Protein AF-A0A5K1B0M9-F1 (afdb_monomer)

Radius of gyration: 13.53 Å; Cα contacts (8 Å, |Δi|>4): 64; chains: 1; bounding box: 24×29×38 Å

InterPro domains:
  IPR002903 Ribosomal RNA small subunit methyltransferase H [PTHR11265] (1-85)
  IPR029063 S-adenosyl-L-methionine-dependent methyltransferase superfamily [G3DSA:3.40.50.150] (1-85)

pLDDT: mean 87.39, std 8.26, range [56.41, 95.81]

Mean predicted aligned error: 4.89 Å

Solvent-accessible surface area (backbone atoms only — not comparable to full-atom values): 5538 Å² total; per-residue (Å²): 104,73,89,78,37,85,84,57,50,73,46,80,47,67,33,72,49,70,66,58,47,53,53,49,51,58,54,48,53,59,48,46,66,55,48,52,76,71,38,90,87,62,76,67,44,77,46,77,42,86,37,57,73,89,47,46,71,63,50,46,53,69,73,38,76,64,38,52,75,74,52,76,99,75,86,89,81,88,88,75,80,68,94,86,114

Structure (mmCIF, N/CA/C/O backbone):
data_AF-A0A5K1B0M9-F1
#
_entry.id   AF-A0A5K1B0M9-F1
#
loop_
_atom_site.group_PDB
_atom_site.id
_atom_site.type_symbol
_atom_site.label_atom_id
_atom_site.label_alt_id
_atom_site.label_comp_id
_atom_site.label_asym_id
_atom_site.label_entity_id
_atom_site.label_seq_id
_atom_site.pdbx_PDB_ins_code
_atom_site.Cartn_x
_atom_site.Cartn_y
_atom_site.Cartn_z
_atom_site.occupancy
_atom_site.B_iso_or_equiv
_atom_site.auth_seq_id
_atom_site.auth_comp_id
_atom_site.auth_asym_id
_atom_site.auth_atom_id
_atom_site.pdbx_PDB_model_num
ATOM 1 N N . ILE A 1 1 ? -12.494 3.853 -3.615 1.00 85.56 1 ILE A N 1
ATOM 2 C CA . ILE A 1 1 ? -12.154 2.830 -2.596 1.00 85.56 1 ILE A CA 1
ATOM 3 C C . ILE A 1 1 ? -11.970 3.483 -1.234 1.00 85.56 1 ILE A C 1
ATOM 5 O O . ILE A 1 1 ? -12.915 3.431 -0.474 1.00 85.56 1 ILE A O 1
ATOM 9 N N . ILE A 1 2 ? -10.864 4.190 -0.954 1.00 88.81 2 ILE A N 1
ATOM 10 C CA . ILE A 1 2 ? -10.571 4.747 0.389 1.00 88.81 2 ILE A CA 1
ATOM 11 C C . ILE A 1 2 ? -11.749 5.525 1.008 1.00 88.81 2 ILE A C 1
ATOM 13 O O . ILE A 1 2 ? -12.169 5.220 2.115 1.00 88.81 2 ILE A O 1
ATOM 17 N N . ARG A 1 3 ? -12.346 6.477 0.277 1.00 87.12 3 ARG A N 1
ATOM 18 C CA . ARG A 1 3 ? -13.510 7.250 0.764 1.00 87.12 3 ARG A CA 1
ATOM 19 C C . ARG A 1 3 ? -14.805 6.437 0.899 1.00 87.12 3 ARG A C 1
ATOM 21 O O . ARG A 1 3 ? -15.692 6.837 1.635 1.00 87.12 3 ARG A O 1
ATOM 28 N N . ALA A 1 4 ? -14.931 5.341 0.154 1.00 89.31 4 ALA A N 1
ATOM 29 C CA . ALA A 1 4 ? -16.120 4.488 0.173 1.00 89.31 4 ALA A CA 1
ATOM 30 C C . ALA A 1 4 ? -16.080 3.447 1.305 1.00 89.31 4 ALA A C 1
ATOM 32 O O . ALA A 1 4 ? -17.116 2.873 1.615 1.00 89.31 4 ALA A O 1
ATOM 33 N N . HIS A 1 5 ? -14.905 3.231 1.908 1.00 88.81 5 HIS A N 1
ATOM 34 C CA . HIS A 1 5 ? -14.660 2.239 2.954 1.00 88.81 5 HIS A CA 1
ATOM 35 C C . HIS A 1 5 ? -14.079 2.922 4.205 1.00 88.81 5 HIS A C 1
ATOM 37 O O . HIS A 1 5 ? -12.860 2.914 4.413 1.00 88.81 5 HIS A O 1
ATOM 43 N N . PRO A 1 6 ? -14.908 3.588 5.033 1.00 87.31 6 PRO A N 1
ATOM 44 C CA . PRO A 1 6 ? -14.469 4.201 6.291 1.00 87.31 6 PRO A CA 1
ATOM 45 C C . PRO A 1 6 ? -13.893 3.191 7.302 1.00 87.31 6 PRO A C 1
ATOM 47 O O . PRO A 1 6 ? -13.142 3.593 8.184 1.00 87.31 6 PRO A O 1
ATOM 50 N N . GLU A 1 7 ? -14.191 1.904 7.146 1.00 88.50 7 GLU A N 1
ATOM 51 C CA . GLU A 1 7 ? -13.645 0.783 7.912 1.00 88.50 7 GLU A CA 1
ATOM 52 C C . GLU A 1 7 ? -12.210 0.399 7.521 1.00 88.50 7 GLU A C 1
ATOM 54 O O . GLU A 1 7 ? -11.556 -0.320 8.264 1.00 88.50 7 GLU A O 1
ATOM 59 N N . LEU A 1 8 ? -11.706 0.862 6.370 1.00 89.38 8 LEU A N 1
ATOM 60 C CA . LEU A 1 8 ? -10.373 0.500 5.884 1.00 89.38 8 LEU A CA 1
ATOM 61 C C . LEU A 1 8 ? -9.285 1.030 6.828 1.00 89.38 8 LEU A C 1
ATOM 63 O O . LEU A 1 8 ? -9.188 2.243 7.007 1.00 89.38 8 LEU A O 1
ATOM 67 N N . GLU A 1 9 ? -8.438 0.155 7.365 1.00 89.56 9 GLU A N 1
ATOM 68 C CA . GLU A 1 9 ? -7.351 0.528 8.289 1.00 89.56 9 GLU A CA 1
ATOM 69 C C . GLU A 1 9 ? -5.978 0.554 7.624 1.00 89.56 9 GLU A C 1
ATOM 71 O O . GLU A 1 9 ? -5.140 1.389 7.968 1.00 89.56 9 GLU A O 1
ATOM 76 N N . ILE A 1 10 ? -5.763 -0.319 6.637 1.00 91.62 10 ILE A N 1
ATOM 77 C CA . ILE A 1 10 ? -4.492 -0.452 5.931 1.00 91.62 10 ILE A CA 1
ATOM 78 C C . ILE A 1 10 ? -4.755 -0.481 4.426 1.00 91.62 10 ILE A C 1
ATOM 80 O O . ILE A 1 10 ? -5.575 -1.248 3.927 1.00 91.62 10 ILE A O 1
ATOM 84 N N . PHE A 1 11 ? -4.039 0.362 3.686 1.00 93.69 11 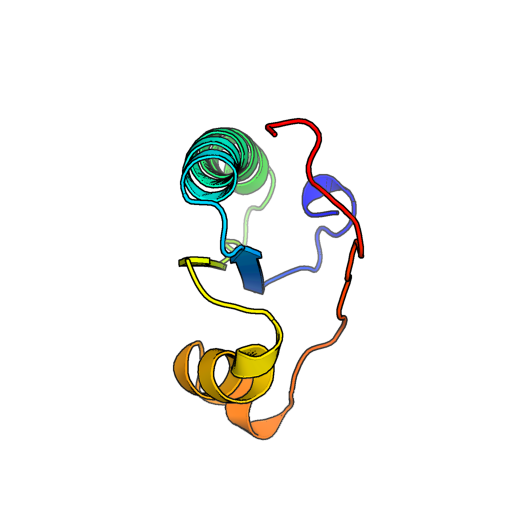PHE A N 1
ATOM 85 C CA . PHE A 1 11 ? -4.043 0.392 2.229 1.00 93.69 11 PHE A CA 1
ATOM 86 C C . PHE A 1 11 ? -2.646 0.069 1.694 1.00 93.69 11 PHE A C 1
ATOM 88 O O . PHE A 1 11 ? -1.680 0.764 2.016 1.00 93.69 11 PHE A O 1
ATOM 95 N N . ILE A 1 12 ? -2.549 -0.953 0.839 1.00 94.38 12 ILE A N 1
ATOM 96 C CA . ILE A 1 12 ? -1.301 -1.361 0.185 1.00 94.38 12 ILE A CA 1
ATOM 97 C C . ILE A 1 12 ? -1.444 -1.163 -1.330 1.00 94.38 12 ILE A C 1
ATOM 99 O O . ILE A 1 12 ? -2.242 -1.838 -1.974 1.00 94.38 12 ILE A O 1
ATOM 103 N N . GLY A 1 13 ? -0.666 -0.242 -1.901 1.00 95.19 13 GLY A N 1
ATOM 104 C CA . GLY A 1 13 ? -0.607 0.028 -3.339 1.00 95.19 13 GLY A CA 1
ATOM 105 C C . GLY A 1 13 ? 0.670 -0.517 -3.981 1.00 95.19 13 GLY A C 1
ATOM 106 O O . GLY A 1 13 ? 1.760 -0.371 -3.425 1.00 95.19 13 GLY A O 1
ATOM 107 N N . LEU A 1 14 ? 0.551 -1.123 -5.162 1.00 95.44 14 LEU A N 1
ATOM 108 C CA . LEU A 1 14 ? 1.682 -1.634 -5.936 1.00 95.44 14 LEU A CA 1
ATOM 109 C C . LEU A 1 14 ? 1.565 -1.190 -7.391 1.00 95.44 14 LEU A C 1
ATOM 111 O O . LEU A 1 14 ? 0.496 -1.322 -7.980 1.00 95.44 14 LEU A O 1
ATOM 115 N N . ASP A 1 15 ? 2.672 -0.738 -7.970 1.00 95.25 15 ASP A N 1
ATOM 116 C CA . ASP A 1 15 ? 2.804 -0.520 -9.411 1.00 95.25 15 ASP A CA 1
ATOM 117 C C . ASP A 1 15 ? 4.266 -0.750 -9.833 1.00 95.25 15 ASP A C 1
ATOM 119 O O . ASP A 1 15 ? 5.173 -0.624 -9.012 1.00 95.25 15 ASP A O 1
ATOM 123 N N . ILE A 1 16 ? 4.514 -1.103 -11.095 1.00 94.69 16 ILE A N 1
ATOM 124 C CA . ILE A 1 16 ? 5.870 -1.168 -11.666 1.00 94.69 16 ILE A CA 1
ATOM 125 C C . ILE A 1 16 ? 6.258 0.124 -12.387 1.00 94.69 16 ILE A C 1
ATOM 127 O O . ILE A 1 16 ? 7.446 0.352 -12.612 1.00 94.69 16 ILE A O 1
ATOM 131 N N . ASP A 1 17 ? 5.276 0.946 -12.760 1.00 94.62 17 ASP A N 1
ATOM 132 C CA . ASP A 1 17 ? 5.495 2.211 -13.441 1.00 94.62 17 ASP A CA 1
ATOM 133 C C . ASP A 1 17 ? 5.831 3.315 -12.416 1.00 94.62 17 ASP A C 1
ATOM 135 O O . ASP A 1 17 ? 5.004 3.660 -11.562 1.00 94.62 17 ASP A O 1
ATOM 139 N N . PRO A 1 18 ? 7.039 3.910 -12.476 1.00 94.38 18 PRO A N 1
ATOM 140 C CA . PRO A 1 18 ? 7.433 4.977 -11.562 1.00 94.38 18 PRO A CA 1
ATOM 141 C C . PRO A 1 18 ? 6.588 6.248 -11.717 1.00 94.38 18 PRO A C 1
ATOM 143 O O . PRO A 1 18 ? 6.449 7.002 -10.748 1.00 94.38 18 PRO A O 1
ATOM 146 N N . VAL A 1 19 ? 6.018 6.499 -12.900 1.00 94.56 19 VAL A N 1
ATOM 147 C CA . VAL A 1 19 ? 5.148 7.657 -13.142 1.00 94.56 19 VAL A CA 1
ATOM 148 C C . VAL A 1 19 ? 3.822 7.460 -12.414 1.00 94.56 19 VAL A C 1
ATOM 150 O O . VAL A 1 19 ? 3.442 8.315 -11.606 1.00 94.56 19 VAL A O 1
ATOM 153 N N . ALA A 1 20 ? 3.180 6.305 -12.608 1.00 93.44 20 ALA A N 1
ATOM 154 C CA . ALA A 1 20 ? 1.958 5.932 -11.900 1.00 93.44 20 ALA A CA 1
ATOM 155 C C . ALA A 1 20 ? 2.163 5.934 -10.379 1.00 93.44 20 ALA A C 1
ATOM 157 O O . ALA A 1 20 ? 1.388 6.559 -9.654 1.00 93.44 20 ALA A O 1
ATOM 158 N N . TYR A 1 21 ? 3.264 5.348 -9.896 1.00 94.88 21 TYR A N 1
ATOM 159 C CA . TYR A 1 21 ? 3.628 5.353 -8.477 1.00 94.88 21 TYR A CA 1
ATOM 160 C C . TYR A 1 21 ? 3.712 6.772 -7.894 1.00 94.88 21 TYR A C 1
ATOM 162 O O . TYR A 1 21 ? 3.170 7.048 -6.818 1.00 94.88 21 TYR A O 1
ATOM 170 N N . LYS A 1 22 ? 4.380 7.695 -8.599 1.00 95.31 22 LYS A N 1
ATOM 171 C CA . LYS A 1 22 ? 4.538 9.081 -8.142 1.00 95.31 22 LYS A CA 1
ATOM 172 C C . LYS A 1 22 ? 3.200 9.818 -8.127 1.00 95.31 22 LYS A C 1
ATOM 174 O O . LYS A 1 22 ? 2.889 10.491 -7.147 1.00 95.31 22 LYS A O 1
ATOM 179 N N . MET A 1 23 ? 2.404 9.680 -9.186 1.00 94.44 23 MET A N 1
ATOM 180 C CA . MET A 1 23 ? 1.088 10.318 -9.277 1.00 94.44 23 MET A CA 1
ATOM 181 C C . MET A 1 23 ? 0.121 9.783 -8.220 1.00 94.44 23 MET A C 1
ATOM 183 O O . MET A 1 23 ? -0.573 10.570 -7.575 1.00 94.44 23 MET A O 1
ATOM 187 N N . ALA A 1 24 ? 0.118 8.469 -7.994 1.00 93.81 24 ALA A N 1
ATOM 188 C CA . ALA A 1 24 ? -0.695 7.836 -6.967 1.00 93.81 24 ALA A CA 1
ATOM 189 C C . ALA A 1 24 ? -0.350 8.374 -5.576 1.00 93.81 24 ALA A C 1
ATOM 191 O O . ALA A 1 24 ? -1.257 8.741 -4.838 1.00 93.81 24 ALA A O 1
ATOM 192 N N . ASN A 1 25 ? 0.935 8.498 -5.230 1.00 94.81 25 ASN A N 1
ATOM 193 C CA . ASN A 1 25 ? 1.340 9.035 -3.929 1.00 94.81 25 ASN A CA 1
ATOM 194 C C . ASN A 1 25 ? 0.837 10.466 -3.697 1.00 94.81 25 ASN A C 1
ATOM 196 O O . ASN A 1 25 ? 0.243 10.726 -2.654 1.00 94.81 25 ASN A O 1
ATOM 200 N N . VAL A 1 26 ? 0.959 11.348 -4.697 1.00 95.06 26 VAL A N 1
ATOM 201 C CA . VAL A 1 26 ? 0.440 12.727 -4.615 1.00 95.06 26 VAL A CA 1
ATOM 202 C C . VAL A 1 26 ? -1.074 12.743 -4.384 1.00 95.06 26 VAL A C 1
ATOM 204 O O . VAL A 1 26 ? -1.567 13.469 -3.524 1.00 95.06 26 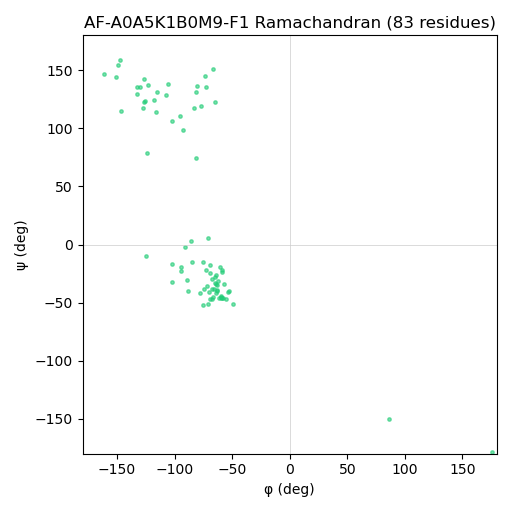VAL A O 1
ATOM 207 N N . GLN A 1 27 ? -1.830 11.934 -5.130 1.00 93.56 27 GLN A N 1
ATOM 208 C CA . GLN A 1 27 ? -3.286 11.874 -4.969 1.00 93.56 27 GLN A CA 1
ATOM 209 C C . GLN A 1 27 ? -3.692 11.262 -3.625 1.00 93.56 27 GLN A C 1
ATOM 211 O O . GLN A 1 27 ? -4.630 11.730 -2.982 1.00 93.56 27 GLN A O 1
ATOM 216 N N . LEU A 1 28 ? -2.972 10.236 -3.174 1.00 93.25 28 LEU A N 1
ATOM 217 C CA . LEU A 1 28 ? -3.211 9.600 -1.886 1.00 93.25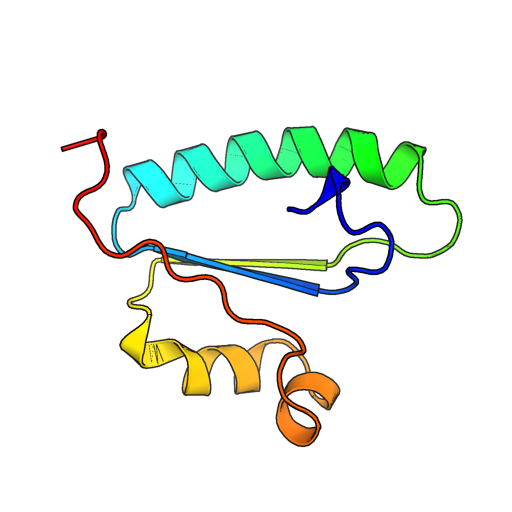 28 LEU A CA 1
ATOM 218 C C . LEU A 1 28 ? -2.914 10.551 -0.722 1.00 93.25 28 LEU A C 1
ATOM 220 O O . LEU A 1 28 ? -3.698 10.558 0.217 1.00 93.25 28 LEU A O 1
ATOM 224 N N . ASP A 1 29 ? -1.868 11.382 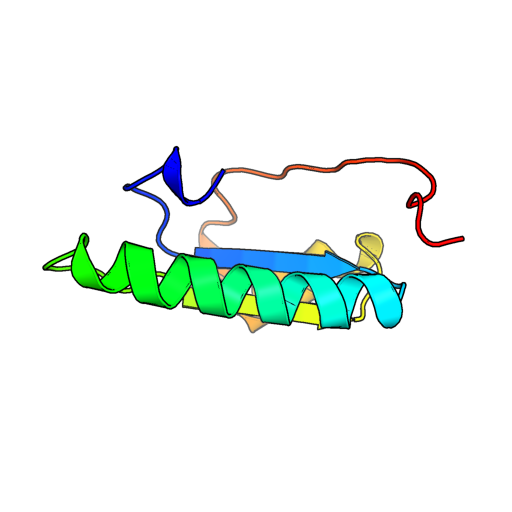-0.793 1.00 92.19 29 ASP A N 1
ATOM 225 C CA . ASP A 1 29 ? -1.590 12.413 0.224 1.00 92.19 29 ASP A CA 1
ATOM 226 C C . ASP A 1 29 ? -2.770 13.385 0.361 1.00 92.19 29 ASP A C 1
ATOM 228 O O . ASP A 1 29 ? -3.242 13.665 1.462 1.00 92.19 29 ASP A O 1
ATOM 232 N N . LEU A 1 30 ? -3.311 13.851 -0.770 1.00 90.69 30 LEU A N 1
ATOM 233 C CA . LEU A 1 30 ? -4.482 14.731 -0.786 1.00 90.69 30 LEU A CA 1
ATOM 234 C C . LEU A 1 30 ? -5.727 14.049 -0.205 1.00 90.69 30 LEU A C 1
ATOM 236 O O . LEU A 1 30 ? -6.517 14.684 0.494 1.00 90.69 30 LEU A O 1
ATOM 240 N N . ILE A 1 31 ? -5.939 12.766 -0.502 1.00 89.62 31 ILE A N 1
ATOM 241 C CA . ILE A 1 31 ? -7.081 12.014 0.029 1.00 89.62 31 ILE A CA 1
ATOM 242 C C . ILE A 1 31 ? -6.922 11.794 1.534 1.00 89.62 31 ILE A C 1
ATOM 244 O O . ILE A 1 31 ? -7.878 12.042 2.262 1.00 89.62 31 ILE A O 1
ATOM 248 N N . LEU A 1 32 ? -5.745 11.370 1.996 1.00 87.50 32 LEU A N 1
ATOM 249 C CA . LEU A 1 32 ? -5.473 11.077 3.404 1.00 87.50 32 LEU A CA 1
ATOM 250 C C . LEU A 1 32 ? -5.645 12.313 4.284 1.00 87.50 32 LEU A C 1
ATOM 252 O O . LEU A 1 32 ? -6.380 12.237 5.260 1.00 87.50 32 LEU A O 1
ATOM 256 N N . ASN A 1 33 ? -5.106 13.465 3.876 1.00 84.88 33 ASN A N 1
ATOM 257 C CA . ASN A 1 33 ? -5.274 14.718 4.622 1.00 84.88 33 ASN A CA 1
ATOM 258 C C . ASN A 1 33 ? -6.752 15.098 4.820 1.00 84.88 33 ASN A C 1
ATOM 260 O O . ASN A 1 33 ? -7.122 15.666 5.844 1.00 84.88 33 ASN A O 1
ATOM 264 N N . ASN A 1 34 ? -7.609 14.781 3.845 1.00 82.00 34 ASN A N 1
ATOM 265 C CA . ASN A 1 34 ? -9.047 15.024 3.955 1.00 82.00 34 ASN A CA 1
ATOM 266 C C . ASN A 1 34 ? -9.746 13.967 4.823 1.00 82.00 34 ASN A C 1
ATOM 268 O O . ASN A 1 34 ? -10.607 14.303 5.627 1.00 82.00 34 ASN A O 1
ATOM 272 N N . VAL A 1 35 ? -9.379 12.693 4.668 1.00 81.00 35 VAL A N 1
ATOM 273 C CA . VAL A 1 35 ? -10.013 11.572 5.378 1.00 81.00 35 VAL A CA 1
ATOM 274 C C . VAL A 1 35 ? -9.630 11.553 6.861 1.00 81.00 35 VAL A C 1
ATOM 276 O O . VAL A 1 35 ? -10.474 11.240 7.694 1.00 81.00 35 VAL A O 1
ATOM 279 N N . GLU A 1 36 ? -8.401 11.919 7.223 1.00 78.88 36 GLU A N 1
ATOM 280 C CA . GLU A 1 36 ? -7.972 12.020 8.626 1.00 78.88 36 GLU A CA 1
ATOM 281 C C . GLU A 1 36 ? -8.735 13.105 9.392 1.00 78.88 36 GLU A C 1
ATOM 283 O O . GLU A 1 36 ? -9.057 12.917 10.561 1.00 78.88 36 GLU A O 1
ATOM 288 N N . ALA A 1 37 ? -9.109 14.205 8.733 1.00 74.69 37 ALA A N 1
ATOM 289 C CA . ALA A 1 37 ? -9.961 15.222 9.348 1.00 74.69 37 ALA A CA 1
ATOM 290 C C . ALA A 1 37 ? -11.376 14.692 9.668 1.00 74.69 37 ALA A C 1
ATOM 292 O O . ALA A 1 37 ? -12.029 15.171 10.597 1.00 74.69 37 ALA A O 1
ATOM 293 N N . GLU A 1 38 ? -11.854 13.703 8.909 1.00 77.19 38 GLU A N 1
ATOM 294 C CA . GLU A 1 38 ? -13.174 13.084 9.074 1.00 77.19 38 GLU A CA 1
ATOM 295 C C . GLU A 1 38 ? -13.143 11.896 10.057 1.00 77.19 38 GLU A C 1
ATOM 297 O O . GLU A 1 38 ? -14.126 11.634 10.758 1.00 77.19 38 GLU A O 1
ATOM 302 N N . ARG A 1 39 ? -12.012 11.184 10.147 1.00 78.56 39 ARG A N 1
ATOM 303 C CA . ARG A 1 39 ? -11.824 10.004 11.000 1.00 78.56 39 ARG A CA 1
ATOM 304 C C . ARG A 1 39 ? -11.249 10.389 12.365 1.00 78.56 39 ARG A C 1
ATOM 306 O O . ARG A 1 39 ? -10.045 10.527 12.529 1.00 78.56 39 ARG A O 1
ATOM 313 N N . LYS A 1 40 ? -12.118 10.495 13.374 1.00 66.94 40 LYS A N 1
ATOM 314 C CA . LYS A 1 40 ? -11.729 10.911 14.737 1.00 66.94 40 LYS A CA 1
ATOM 315 C C . LYS A 1 40 ? -10.839 9.916 15.495 1.00 66.94 40 LYS A C 1
ATOM 317 O O . LYS A 1 40 ? -10.035 10.361 16.305 1.00 66.94 40 LYS A O 1
ATOM 322 N N . ASP A 1 41 ? -10.958 8.612 15.220 1.00 66.81 41 ASP A N 1
ATOM 323 C CA . ASP A 1 41 ? -10.410 7.581 16.121 1.00 66.81 41 ASP A CA 1
ATOM 324 C C . ASP A 1 41 ? -9.431 6.584 15.468 1.00 66.81 41 ASP A C 1
ATOM 326 O O . ASP A 1 41 ? -8.802 5.805 16.185 1.00 66.81 41 ASP A O 1
ATOM 330 N N . ARG A 1 42 ? -9.278 6.565 14.131 1.00 72.50 42 ARG A N 1
ATOM 331 C CA . ARG A 1 42 ? -8.366 5.631 13.431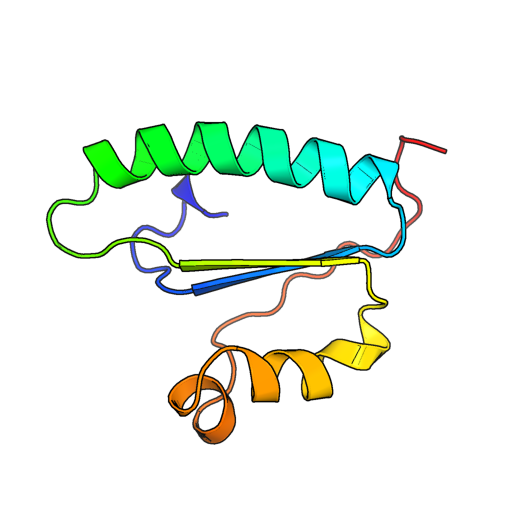 1.00 72.50 42 ARG A CA 1
ATOM 332 C C . ARG A 1 42 ? -7.743 6.247 12.178 1.00 72.50 42 ARG A C 1
ATOM 334 O O . ARG A 1 42 ? -8.439 6.510 11.195 1.00 72.50 42 ARG A O 1
ATOM 341 N N . ALA A 1 43 ? -6.424 6.4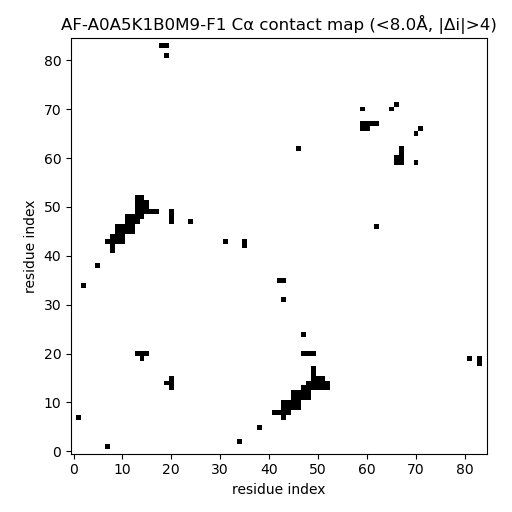23 12.203 1.00 80.25 43 ALA A N 1
ATOM 342 C CA . ALA A 1 43 ? -5.647 6.828 11.034 1.00 80.25 43 ALA A CA 1
ATOM 343 C C . ALA A 1 43 ? -5.538 5.663 10.033 1.00 80.25 43 ALA A C 1
ATOM 345 O O . ALA A 1 43 ? -5.288 4.526 10.428 1.00 80.25 43 ALA A O 1
ATOM 346 N N . LEU A 1 44 ? -5.730 5.947 8.740 1.00 88.62 44 LEU A N 1
ATOM 347 C CA . LEU A 1 44 ? -5.507 4.975 7.665 1.00 88.62 44 LEU A CA 1
ATOM 348 C C . LEU A 1 44 ? -4.001 4.847 7.415 1.00 88.62 44 LEU A C 1
ATOM 350 O O . LEU A 1 44 ? -3.362 5.814 7.005 1.00 88.62 44 LEU A O 1
ATOM 354 N N . GLN A 1 45 ? -3.436 3.657 7.590 1.00 90.12 45 GLN A N 1
ATOM 355 C CA . GLN A 1 45 ? -2.042 3.408 7.238 1.00 90.12 45 GLN A CA 1
ATOM 356 C C . GLN A 1 45 ? -1.914 3.142 5.736 1.00 90.12 45 GLN A C 1
ATOM 358 O O . GLN A 1 45 ? -2.635 2.325 5.162 1.00 90.12 45 GLN A O 1
ATOM 363 N N . ARG A 1 46 ? -0.971 3.825 5.083 1.00 91.06 46 ARG A N 1
ATOM 364 C CA . ARG A 1 46 ? -0.693 3.670 3.651 1.00 91.06 46 ARG A CA 1
ATOM 365 C C . ARG A 1 46 ? 0.705 3.112 3.435 1.00 91.06 46 ARG A C 1
ATOM 367 O O . ARG A 1 46 ? 1.684 3.705 3.880 1.00 91.06 46 ARG A O 1
ATOM 374 N N . TYR A 1 47 ? 0.789 2.081 2.603 1.00 93.88 47 TYR A N 1
ATOM 375 C CA . TYR A 1 47 ? 2.036 1.519 2.101 1.00 93.88 47 TYR A CA 1
ATOM 376 C C . TYR A 1 47 ? 1.987 1.471 0.577 1.00 93.88 47 TYR A C 1
ATOM 378 O O . TYR A 1 47 ? 1.083 0.874 0.001 1.00 93.88 47 TYR A O 1
ATOM 386 N N . THR A 1 48 ? 2.941 2.101 -0.102 1.00 95.00 48 THR A N 1
ATOM 387 C CA . THR A 1 48 ? 3.045 2.028 -1.56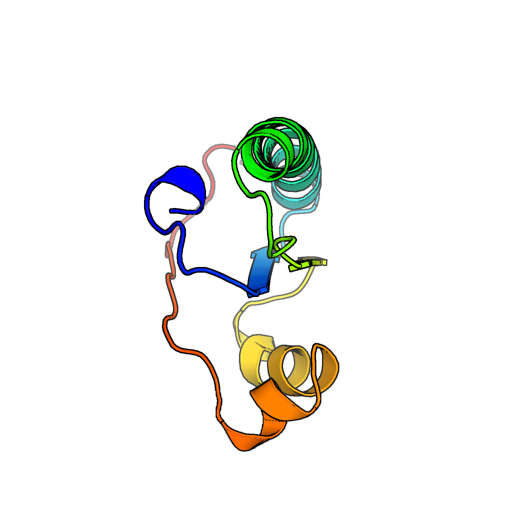6 1.00 95.00 48 THR A CA 1
ATOM 388 C C . THR A 1 48 ? 4.407 1.500 -1.967 1.00 95.00 48 THR A C 1
ATOM 390 O O . THR A 1 48 ? 5.419 1.962 -1.441 1.00 95.00 48 THR A O 1
ATOM 393 N N . TYR A 1 49 ? 4.449 0.596 -2.943 1.00 95.50 49 TYR A N 1
ATOM 394 C CA . TYR A 1 49 ? 5.688 -0.005 -3.426 1.00 95.50 49 TYR A CA 1
ATOM 395 C C . TYR A 1 49 ? 5.794 0.068 -4.948 1.00 95.50 49 TYR A C 1
ATOM 397 O O . TYR A 1 49 ? 4.851 -0.270 -5.660 1.00 95.50 49 TYR A O 1
ATOM 405 N N . LEU A 1 50 ? 6.978 0.441 -5.439 1.00 95.81 50 LEU A N 1
ATOM 406 C CA . LEU A 1 50 ? 7.341 0.299 -6.847 1.00 95.81 50 LEU A CA 1
ATOM 407 C C . LEU A 1 50 ? 7.791 -1.149 -7.110 1.00 95.81 50 LEU A C 1
ATOM 409 O O . LEU A 1 50 ? 8.987 -1.446 -7.151 1.00 95.81 50 LEU A O 1
ATOM 413 N N . ARG A 1 51 ? 6.832 -2.077 -7.156 1.00 95.56 51 ARG A N 1
ATOM 414 C CA . ARG A 1 51 ? 7.054 -3.521 -7.315 1.00 95.56 51 ARG A CA 1
ATOM 415 C C . ARG A 1 51 ? 5.924 -4.170 -8.100 1.00 95.56 51 ARG A C 1
ATOM 417 O O . ARG A 1 51 ? 4.808 -3.667 -8.164 1.00 95.56 51 ARG A O 1
ATOM 424 N N . ASN A 1 52 ? 6.215 -5.334 -8.676 1.00 94.38 52 ASN A N 1
ATOM 425 C CA . ASN A 1 52 ? 5.219 -6.099 -9.411 1.00 94.38 52 ASN A CA 1
ATOM 426 C C . ASN A 1 52 ? 4.216 -6.757 -8.451 1.00 94.38 52 ASN A C 1
ATOM 428 O O . ASN A 1 52 ? 4.598 -7.246 -7.390 1.00 94.38 52 ASN A O 1
ATOM 432 N N . PHE A 1 53 ? 2.947 -6.854 -8.854 1.00 92.75 53 PHE A N 1
ATOM 433 C CA . PHE A 1 53 ? 1.912 -7.523 -8.059 1.00 92.75 53 PHE A CA 1
ATOM 434 C C . PHE A 1 53 ? 2.228 -8.998 -7.754 1.00 92.75 53 PHE A C 1
ATOM 436 O O . PHE A 1 53 ? 1.721 -9.549 -6.780 1.00 92.75 53 PHE A O 1
ATOM 443 N N . ARG A 1 54 ? 3.092 -9.652 -8.543 1.00 93.88 54 ARG A N 1
ATOM 444 C CA . ARG A 1 54 ? 3.593 -11.008 -8.255 1.00 93.88 54 ARG A CA 1
ATOM 445 C C . ARG A 1 54 ? 4.311 -11.098 -6.902 1.00 93.88 54 ARG A C 1
ATOM 447 O O . ARG A 1 54 ? 4.321 -12.169 -6.302 1.00 93.88 54 ARG A O 1
ATOM 454 N N . ASP A 1 55 ? 4.828 -9.981 -6.389 1.00 93.06 55 ASP A N 1
ATOM 455 C CA . ASP A 1 55 ? 5.502 -9.898 -5.091 1.00 93.06 55 ASP A CA 1
ATOM 456 C C . ASP A 1 55 ? 4.534 -9.688 -3.910 1.00 93.06 55 ASP A C 1
ATOM 458 O O . ASP A 1 55 ? 4.985 -9.568 -2.767 1.00 93.06 55 ASP A O 1
ATOM 462 N N . ILE A 1 56 ? 3.210 -9.669 -4.137 1.00 91.25 56 ILE A N 1
ATOM 463 C CA . ILE A 1 56 ? 2.205 -9.299 -3.123 1.00 91.25 56 ILE A CA 1
ATOM 464 C C . ILE A 1 56 ? 2.339 -10.097 -1.822 1.00 91.25 56 ILE A C 1
ATOM 466 O O . ILE A 1 56 ? 2.280 -9.520 -0.742 1.00 91.25 56 ILE A O 1
ATOM 470 N N . ARG A 1 57 ? 2.620 -11.405 -1.897 1.00 90.06 57 ARG A N 1
ATOM 471 C CA . ARG A 1 57 ? 2.801 -12.257 -0.708 1.00 90.06 57 ARG A CA 1
ATOM 472 C C . ARG A 1 57 ? 3.994 -11.815 0.140 1.00 90.06 57 ARG A C 1
ATOM 474 O O . ARG A 1 57 ? 3.938 -11.892 1.363 1.00 90.06 57 ARG A O 1
ATOM 481 N N . SER A 1 58 ? 5.084 -11.407 -0.504 1.00 90.81 58 SER A N 1
ATOM 482 C CA . SER A 1 58 ? 6.282 -10.935 0.193 1.00 90.81 58 SER A CA 1
ATOM 483 C C . SER A 1 58 ? 6.026 -9.582 0.849 1.00 90.81 58 SER A C 1
ATOM 485 O O . SER A 1 58 ? 6.414 -9.374 1.992 1.00 90.81 58 SER A O 1
ATOM 487 N N . ILE A 1 59 ? 5.322 -8.694 0.146 1.00 91.19 59 ILE A N 1
ATOM 488 C CA . ILE A 1 59 ? 5.000 -7.346 0.621 1.00 91.19 59 ILE A CA 1
ATOM 489 C C . ILE A 1 59 ? 4.029 -7.395 1.799 1.00 91.19 59 ILE A C 1
ATOM 491 O O . ILE A 1 59 ? 4.300 -6.793 2.829 1.00 91.19 59 ILE A O 1
ATOM 495 N N . VAL A 1 60 ? 2.956 -8.178 1.696 1.00 90.44 60 VAL A N 1
ATOM 496 C CA . VAL A 1 60 ? 1.975 -8.369 2.776 1.00 90.44 60 VAL A CA 1
ATOM 497 C C . VAL A 1 60 ? 2.647 -8.808 4.082 1.00 90.44 60 VAL A C 1
ATOM 499 O O . VAL A 1 60 ? 2.344 -8.273 5.142 1.00 90.44 60 VAL A O 1
ATOM 502 N N . ARG A 1 61 ? 3.638 -9.704 4.005 1.00 88.44 61 ARG A N 1
ATOM 503 C CA . ARG A 1 61 ? 4.410 -10.166 5.172 1.00 88.44 61 ARG A CA 1
ATOM 504 C C . ARG A 1 61 ? 5.333 -9.109 5.787 1.00 88.44 61 ARG A C 1
ATOM 506 O O . ARG A 1 61 ? 5.801 -9.313 6.900 1.00 88.44 61 ARG A O 1
ATOM 513 N N . GLN A 1 62 ? 5.651 -8.038 5.060 1.00 86.75 62 GLN A N 1
ATOM 514 C CA . GLN A 1 62 ? 6.547 -6.967 5.513 1.00 86.75 62 GLN A CA 1
ATOM 515 C C . GLN A 1 62 ? 5.802 -5.782 6.136 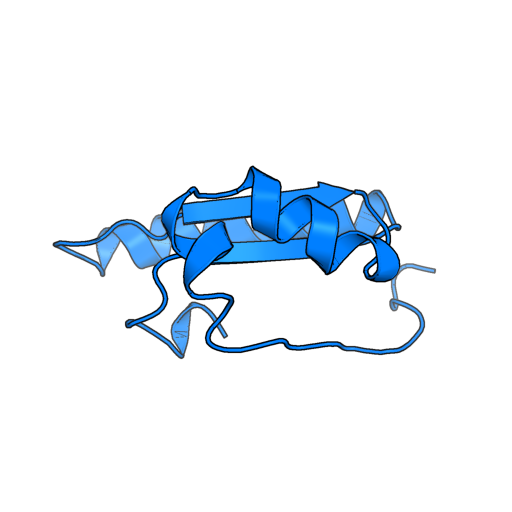1.00 86.75 62 GLN A C 1
ATOM 517 O O . GLN A 1 62 ? 6.421 -5.017 6.869 1.00 86.75 62 GLN A O 1
ATOM 522 N N . VAL A 1 63 ? 4.519 -5.601 5.812 1.00 84.81 63 VAL A N 1
ATOM 523 C CA . VAL A 1 63 ? 3.754 -4.396 6.167 1.00 84.81 63 VAL A CA 1
ATOM 524 C C . VAL A 1 63 ? 3.357 -4.374 7.643 1.00 84.81 63 VAL A C 1
ATOM 526 O O . VAL A 1 63 ? 3.640 -3.393 8.325 1.00 84.81 63 VAL A O 1
ATOM 529 N N . ASP A 1 64 ? 2.733 -5.443 8.137 1.00 77.56 64 ASP A N 1
ATOM 530 C CA . ASP A 1 64 ? 2.291 -5.547 9.529 1.00 77.56 64 ASP A CA 1
ATOM 531 C C . ASP A 1 64 ? 2.288 -7.015 9.985 1.00 77.56 64 ASP A C 1
ATOM 533 O O . ASP A 1 64 ? 1.999 -7.931 9.205 1.00 77.56 64 ASP A O 1
ATOM 537 N N . ALA A 1 65 ? 2.632 -7.247 11.254 1.00 69.19 65 ALA A N 1
ATOM 538 C CA . ALA A 1 65 ? 2.712 -8.588 11.825 1.00 69.19 65 ALA A CA 1
ATOM 539 C C . ALA A 1 65 ? 1.344 -9.291 11.871 1.00 69.19 65 ALA A C 1
ATOM 541 O O . ALA A 1 65 ? 1.289 -10.503 11.661 1.00 69.19 65 ALA A O 1
ATOM 542 N N . ASN A 1 66 ? 0.261 -8.538 12.077 1.00 70.25 66 ASN A N 1
ATOM 543 C CA . ASN A 1 66 ? -1.108 -9.048 12.111 1.00 70.25 66 ASN A CA 1
ATOM 544 C C . ASN A 1 66 ? -1.611 -9.378 10.697 1.00 70.25 66 ASN A C 1
ATOM 546 O O . ASN A 1 66 ? -2.218 -10.423 10.487 1.00 70.25 66 ASN A O 1
ATOM 550 N N . ILE A 1 67 ? -1.273 -8.568 9.681 1.00 79.12 67 ILE A N 1
ATOM 551 C CA . ILE A 1 67 ? -1.593 -8.908 8.276 1.00 79.12 67 ILE A CA 1
ATOM 552 C C . ILE A 1 67 ? -0.854 -10.193 7.859 1.00 79.12 67 ILE A C 1
ATOM 554 O O . ILE A 1 67 ? -1.371 -11.019 7.108 1.00 79.12 67 ILE A O 1
ATOM 558 N N . SER A 1 68 ? 0.361 -10.412 8.367 1.00 74.06 68 SER A N 1
ATOM 559 C CA . SER A 1 68 ? 1.124 -11.629 8.074 1.00 74.06 68 SER A CA 1
ATOM 560 C C . SER A 1 68 ? 0.434 -12.915 8.568 1.00 74.06 68 SER A C 1
ATOM 562 O O . SER A 1 68 ? 0.591 -13.958 7.924 1.00 74.06 68 SER A O 1
ATOM 564 N N . SER A 1 69 ? -0.330 -12.856 9.671 1.00 78.56 69 SER A N 1
ATOM 565 C CA . SER A 1 69 ? -1.096 -13.995 10.199 1.00 78.56 69 SER A CA 1
ATOM 566 C C . SER A 1 69 ? -2.502 -14.104 9.612 1.00 78.56 69 SER A C 1
ATOM 568 O O . SER A 1 69 ? -2.926 -15.213 9.284 1.00 78.56 69 SER A O 1
ATOM 570 N N . ASP A 1 70 ? -3.188 -12.974 9.436 1.00 84.44 70 ASP A N 1
ATOM 571 C CA . ASP A 1 70 ? -4.632 -12.945 9.166 1.00 84.44 70 ASP A CA 1
ATOM 572 C C . ASP A 1 70 ? -4.950 -12.690 7.682 1.00 84.44 70 ASP A C 1
ATOM 574 O O . ASP A 1 70 ? -6.036 -13.013 7.199 1.00 84.44 70 ASP A O 1
ATOM 578 N N . GLY A 1 71 ? -3.973 -12.198 6.916 1.00 87.19 71 GLY A N 1
ATOM 579 C CA . GLY A 1 71 ? -4.109 -11.903 5.494 1.00 87.19 71 GLY A CA 1
ATOM 580 C C . GLY A 1 71 ? -4.670 -10.507 5.223 1.00 87.19 71 GLY A C 1
ATOM 581 O O . GLY A 1 71 ? -4.414 -9.565 5.964 1.00 87.19 71 GLY A O 1
ATOM 582 N N . VAL A 1 72 ? -5.377 -10.362 4.100 1.00 91.19 72 VAL A N 1
ATOM 583 C CA . VAL A 1 72 ? -5.997 -9.099 3.667 1.00 91.19 72 VAL A CA 1
ATOM 584 C C . VAL A 1 72 ? -7.478 -9.323 3.388 1.00 91.19 72 VAL A C 1
ATOM 586 O O . VAL A 1 72 ? -7.845 -10.347 2.812 1.00 91.19 72 VAL A O 1
ATOM 589 N N . ASP A 1 73 ? -8.316 -8.348 3.733 1.00 92.94 73 ASP A N 1
ATOM 590 C CA . ASP A 1 73 ? -9.774 -8.441 3.555 1.00 92.94 73 ASP A CA 1
ATOM 591 C C . ASP A 1 73 ? -10.218 -8.334 2.091 1.00 92.94 73 ASP A C 1
ATOM 593 O O . ASP A 1 73 ? -11.304 -8.775 1.715 1.00 92.94 73 ASP A O 1
ATOM 597 N N . GLY A 1 74 ? -9.380 -7.745 1.238 1.00 92.50 74 GLY A N 1
ATOM 598 C CA . GLY A 1 74 ? -9.702 -7.545 -0.165 1.00 92.50 74 GLY A CA 1
ATOM 599 C C . GLY A 1 74 ? -8.477 -7.276 -1.022 1.00 92.50 74 GLY A C 1
ATOM 600 O O . GLY A 1 74 ? -7.513 -6.641 -0.598 1.00 92.50 74 GLY A O 1
ATOM 601 N N . ILE A 1 75 ? -8.537 -7.752 -2.264 1.00 93.75 75 ILE A N 1
ATOM 602 C CA . ILE A 1 75 ? -7.547 -7.471 -3.301 1.00 93.75 75 ILE A CA 1
ATOM 603 C C . ILE A 1 75 ? -8.296 -6.906 -4.499 1.00 93.75 75 ILE A C 1
ATOM 605 O O . ILE A 1 75 ? -9.193 -7.553 -5.037 1.00 93.75 75 ILE A O 1
ATOM 609 N N . LEU A 1 76 ? -7.897 -5.713 -4.934 1.00 93.94 76 LEU A N 1
ATOM 610 C CA . LEU A 1 76 ? -8.323 -5.153 -6.207 1.00 93.94 76 LEU A CA 1
ATOM 611 C C . LEU A 1 76 ? -7.149 -5.185 -7.181 1.00 93.94 76 LEU A C 1
ATOM 613 O O . LEU A 1 76 ? -6.062 -4.706 -6.865 1.00 93.94 76 LEU A O 1
ATOM 617 N N . MET A 1 77 ? -7.390 -5.729 -8.369 1.00 93.19 77 MET A N 1
ATOM 618 C CA . MET A 1 77 ? -6.433 -5.738 -9.467 1.00 93.19 77 MET A CA 1
ATOM 619 C C . MET A 1 77 ? -7.102 -5.165 -10.705 1.00 93.19 77 MET A C 1
ATOM 621 O O . MET A 1 77 ? -8.066 -5.740 -11.208 1.00 93.19 77 MET A O 1
ATOM 625 N N . ASP A 1 78 ? -6.569 -4.049 -11.187 1.00 90.38 78 ASP A N 1
ATOM 626 C CA . ASP A 1 78 ? -6.858 -3.550 -12.524 1.00 90.38 78 ASP A CA 1
ATOM 627 C C . ASP A 1 78 ? -5.754 -4.053 -13.458 1.00 90.38 78 ASP A C 1
ATOM 629 O O . ASP A 1 78 ? -4.581 -3.708 -13.299 1.00 90.38 78 ASP A O 1
ATOM 633 N N . LEU A 1 79 ? -6.109 -4.978 -14.350 1.00 87.12 79 LEU A N 1
ATOM 634 C CA . LEU A 1 79 ? -5.159 -5.659 -15.222 1.00 87.12 79 LEU A CA 1
ATOM 635 C C . LEU A 1 79 ? -5.244 -5.052 -16.618 1.00 87.12 79 LEU A C 1
ATOM 637 O O . LEU A 1 79 ? -6.177 -5.312 -17.373 1.00 87.12 79 LEU A O 1
ATOM 641 N N . GLY A 1 80 ? -4.230 -4.271 -16.968 1.00 84.94 80 GLY A N 1
ATOM 642 C CA . GLY A 1 80 ? -4.154 -3.586 -18.246 1.00 84.94 80 GLY A CA 1
ATOM 643 C C . GLY A 1 80 ? -2.934 -2.683 -18.318 1.00 84.94 80 GLY A C 1
ATOM 644 O O . GLY A 1 80 ? -2.124 -2.623 -17.394 1.00 84.94 80 GLY A O 1
ATOM 645 N N . MET A 1 81 ? -2.795 -1.997 -19.446 1.00 79.50 81 MET A N 1
ATOM 646 C CA . MET A 1 81 ? -1.813 -0.928 -19.579 1.00 79.50 81 MET A CA 1
ATOM 647 C C . MET A 1 81 ? -2.374 0.342 -18.947 1.00 79.50 81 MET A C 1
ATOM 649 O O . MET A 1 81 ? -3.547 0.665 -19.145 1.00 79.50 81 MET A O 1
ATOM 653 N N . SER A 1 82 ? -1.545 1.057 -18.187 1.00 76.75 82 SER A N 1
ATOM 654 C CA . SER A 1 82 ? -1.932 2.374 -17.692 1.00 76.75 82 SER A CA 1
ATOM 655 C C . SER A 1 82 ? -2.059 3.335 -18.878 1.00 76.75 82 SER A C 1
ATOM 657 O O . SER A 1 82 ? -1.356 3.215 -19.881 1.00 76.75 82 SER A O 1
ATOM 659 N N . SER A 1 83 ? -2.927 4.336 -18.761 1.00 77.38 83 SER A N 1
ATOM 660 C CA . SER A 1 83 ? -3.051 5.403 -19.762 1.00 77.38 83 SER A CA 1
ATOM 661 C C . SER A 1 83 ? -1.857 6.372 -19.780 1.00 77.38 83 SER A C 1
ATOM 663 O O . SER A 1 83 ? -1.932 7.405 -20.435 1.00 77.38 83 SER A O 1
ATOM 665 N N . MET A 1 84 ? -0.803 6.103 -19.000 1.00 74.38 84 MET A N 1
ATOM 666 C CA . MET A 1 84 ? 0.401 6.939 -18.901 1.00 74.38 84 MET A CA 1
ATOM 667 C C . MET A 1 84 ? 1.497 6.530 -19.894 1.00 74.38 84 MET A C 1
ATOM 669 O O . MET A 1 84 ? 2.551 7.167 -19.917 1.00 74.38 84 MET A O 1
ATOM 673 N N . GLN A 1 85 ? 1.256 5.472 -20.672 1.00 56.41 85 GLN A N 1
ATOM 674 C CA . GLN A 1 85 ? 2.168 4.954 -21.691 1.00 56.41 85 GLN A CA 1
ATOM 675 C C . GLN A 1 85 ? 2.053 5.689 -23.026 1.00 56.41 85 GLN A C 1
ATOM 677 O O . GLN A 1 85 ? 0.925 6.084 -23.399 1.00 56.41 85 GLN A O 1
#

Nearest PDB structures (foldseek):
  1nrx-assembly1_B  TM=5.498E-01  e=1.973E+00  Aspergillus nidulans
  1nvb-assembly2_B  TM=6.811E-01  e=3.400E+00  Aspergillus nidulans
  1nva-assembly1_A  TM=5.873E-01  e=2.260E+00  Aspergillus nidulans
  1nva-assembly1_B  TM=5.276E-01  e=2.112E+00  Aspergillus nidulans
  4tl6-assembly1_B-2  TM=3.663E-01  e=3.400E+00  Synechococcus elongatus PCC 7942 = FACHB-805

Sequence (85 aa):
IIRAHPELEIFIGLDIDPVAYKMANVQLDLILNNVEAERKDRALQRYTYLRNFRDIRSIVRQVDANISSDGVDGILMDLGMSSMQ

Foldseek 3Di:
DCVVCLVAAEEEEEAQDPVCQV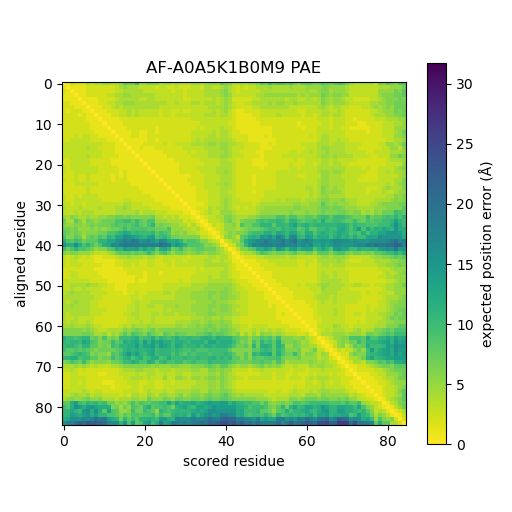VVVVVVVVVQVVSVVVDPPGRRHYHYDNDDCVCVLVVLVVPDVVCPVPPDPDDDDDDDDDPVD

Secondary structure (DSSP, 8-state):
-GGG-TT--EEEEEES-HHHHHHHHHHHHHHHHHHHHH-SS-PPEEEEEES-GGGHHHHHHHH-HHHHHH--S------S--TT-

Organism: NCBI:txid210225